Protein AF-A0A7I7MES7-F1 (afdb_monomer_lite)

Radius of gyration: 22.1 Å; chains: 1; bounding box: 30×29×80 Å

Structure (mmCIF, N/CA/C/O backbone):
data_AF-A0A7I7MES7-F1
#
_entry.id   AF-A0A7I7MES7-F1
#
loop_
_atom_site.group_PDB
_atom_site.id
_atom_site.type_symbol
_atom_site.label_atom_id
_atom_site.label_alt_id
_atom_site.label_comp_id
_atom_site.label_asym_id
_atom_site.label_entity_id
_atom_site.label_seq_id
_atom_site.pdbx_PDB_ins_code
_atom_site.Cartn_x
_atom_site.Cartn_y
_atom_site.Cartn_z
_atom_site.occupancy
_atom_site.B_iso_or_equiv
_atom_site.auth_seq_id
_atom_site.auth_comp_id
_atom_site.auth_asym_id
_atom_site.auth_atom_id
_atom_site.pdbx_PDB_model_num
ATOM 1 N N . MET A 1 1 ? -16.245 18.719 -66.617 1.00 39.06 1 MET A N 1
ATOM 2 C CA . MET A 1 1 ? -16.675 17.316 -66.456 1.00 39.06 1 MET A CA 1
ATOM 3 C C . MET A 1 1 ? -16.709 16.999 -64.974 1.00 39.06 1 MET A C 1
ATOM 5 O O . MET A 1 1 ? -15.711 17.157 -64.289 1.00 39.06 1 MET A O 1
ATOM 9 N N . THR A 1 2 ? -17.900 16.666 -64.503 1.00 41.62 2 THR A N 1
ATOM 10 C CA . THR A 1 2 ? -18.306 16.325 -63.139 1.00 41.62 2 THR A CA 1
ATOM 11 C C . THR A 1 2 ? -17.599 15.073 -62.623 1.00 41.62 2 THR A C 1
ATOM 13 O O . THR A 1 2 ? -17.612 14.084 -63.349 1.00 41.62 2 THR A O 1
ATOM 16 N N . ARG A 1 3 ? -17.111 15.066 -61.370 1.00 42.03 3 ARG A N 1
ATOM 17 C CA . ARG A 1 3 ? -17.190 13.898 -60.465 1.00 42.03 3 ARG A CA 1
ATOM 18 C C . ARG A 1 3 ? -17.335 14.350 -59.011 1.00 42.03 3 ARG A C 1
ATOM 20 O O . ARG A 1 3 ? -16.465 15.003 -58.451 1.00 42.03 3 ARG A O 1
ATOM 27 N N . ILE A 1 4 ? -18.495 14.012 -58.464 1.00 51.62 4 ILE A N 1
ATOM 28 C CA . ILE A 1 4 ? -18.918 14.168 -57.076 1.00 51.62 4 ILE A CA 1
ATOM 29 C C . ILE A 1 4 ? -18.520 12.879 -56.322 1.00 51.62 4 ILE A C 1
ATOM 31 O O . ILE A 1 4 ? -18.472 11.816 -56.938 1.00 51.62 4 ILE A O 1
ATOM 35 N N . LEU A 1 5 ? -18.355 13.008 -54.998 1.00 45.56 5 LEU A N 1
ATOM 36 C CA . LEU A 1 5 ? -18.444 11.990 -53.932 1.00 45.56 5 LEU A CA 1
ATOM 37 C C . LEU A 1 5 ? -17.222 11.094 -53.675 1.00 45.56 5 LEU A C 1
ATOM 39 O O . LEU A 1 5 ? -16.950 10.156 -54.412 1.00 45.56 5 LEU A O 1
ATOM 43 N N . ALA A 1 6 ? -16.625 11.272 -52.494 1.00 48.94 6 ALA A N 1
ATOM 44 C CA . ALA A 1 6 ? -16.871 10.351 -51.380 1.00 48.94 6 ALA A CA 1
ATOM 45 C C . ALA A 1 6 ? -16.426 11.006 -50.060 1.00 48.94 6 ALA A C 1
ATOM 47 O O . ALA A 1 6 ? -15.249 11.279 -49.841 1.00 48.94 6 ALA A O 1
ATOM 48 N N . VAL A 1 7 ? -17.396 11.281 -49.190 1.00 51.53 7 VAL A N 1
ATOM 49 C CA . VAL A 1 7 ? -17.174 11.639 -47.789 1.00 51.53 7 VAL A CA 1
ATOM 50 C C . VAL A 1 7 ? -16.783 10.355 -47.060 1.00 51.53 7 VAL A C 1
ATOM 52 O O . VAL A 1 7 ? -17.609 9.459 -46.914 1.00 51.53 7 VAL A O 1
ATOM 55 N N . ALA A 1 8 ? -15.534 10.256 -46.611 1.00 50.16 8 ALA A N 1
ATOM 56 C CA . ALA A 1 8 ? -15.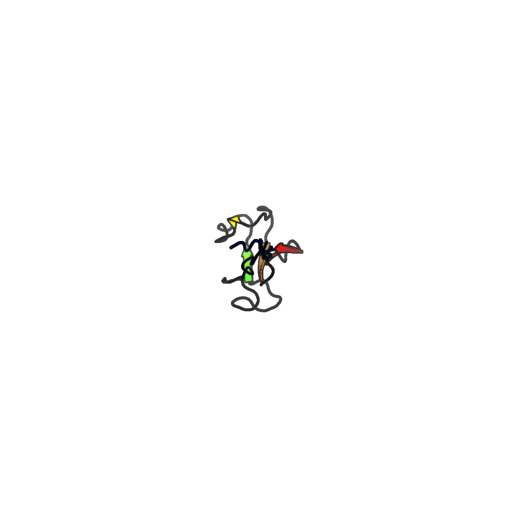111 9.225 -45.673 1.00 50.16 8 ALA A CA 1
ATOM 57 C C . ALA A 1 8 ? -15.137 9.825 -44.262 1.00 50.16 8 ALA A C 1
ATOM 59 O O . ALA A 1 8 ? -14.163 10.425 -43.813 1.00 50.16 8 ALA A O 1
ATOM 60 N N . VAL A 1 9 ? -16.266 9.689 -43.560 1.00 54.91 9 VAL A N 1
ATOM 61 C CA . VAL A 1 9 ? -16.277 9.837 -42.099 1.00 54.91 9 VAL A CA 1
ATOM 62 C C . VAL A 1 9 ? -15.602 8.592 -41.537 1.00 54.91 9 VAL A C 1
ATOM 64 O O . VAL A 1 9 ? -16.238 7.568 -41.302 1.00 54.91 9 VAL A O 1
ATOM 67 N N . ALA A 1 10 ? -14.286 8.663 -41.363 1.00 49.53 10 ALA A N 1
ATOM 68 C CA . ALA A 1 10 ? -13.578 7.719 -40.522 1.00 49.53 10 ALA A CA 1
ATOM 69 C C . ALA A 1 10 ? -13.872 8.099 -39.065 1.00 49.53 10 ALA A C 1
ATOM 71 O O . ALA A 1 10 ? -13.191 8.936 -38.477 1.00 49.53 10 ALA A O 1
ATOM 72 N N . LEU A 1 11 ? -14.902 7.484 -38.477 1.00 56.34 11 LEU A N 1
ATOM 73 C CA . LEU A 1 11 ? -14.998 7.326 -37.026 1.00 56.34 11 LEU A CA 1
ATOM 74 C C . LEU A 1 11 ? -13.885 6.357 -36.603 1.00 56.34 11 LEU A C 1
ATOM 76 O O . LEU A 1 11 ? -14.122 5.183 -36.329 1.00 56.34 11 LEU A O 1
ATOM 80 N N . ALA A 1 12 ? -12.643 6.838 -36.630 1.00 51.00 12 ALA A N 1
ATOM 81 C CA . ALA A 1 12 ? -11.530 6.160 -35.998 1.00 51.00 12 ALA A CA 1
ATOM 82 C C . ALA A 1 12 ? -11.784 6.250 -34.494 1.00 51.00 12 ALA A C 1
ATOM 84 O O . ALA A 1 12 ? -11.624 7.307 -33.885 1.00 51.00 12 ALA A O 1
ATOM 85 N N . GLY A 1 13 ? -12.272 5.146 -33.927 1.00 49.59 13 GLY A N 1
ATOM 86 C CA . GLY A 1 13 ? -12.408 4.976 -32.493 1.00 49.59 13 GLY A CA 1
ATOM 87 C C . GLY A 1 13 ? -11.073 5.289 -31.837 1.00 49.59 13 GLY A C 1
ATOM 88 O O . GLY A 1 13 ? -10.119 4.521 -31.953 1.00 49.59 13 GLY A O 1
ATOM 89 N N . ALA A 1 14 ? -11.013 6.430 -31.157 1.00 49.88 14 ALA A N 1
ATOM 90 C CA . ALA A 1 14 ? -9.997 6.705 -30.165 1.00 49.88 14 ALA A CA 1
ATOM 91 C C . ALA A 1 14 ? -10.257 5.741 -29.004 1.00 49.88 14 ALA A C 1
ATOM 93 O O . ALA A 1 14 ? -10.938 6.065 -28.033 1.00 49.88 14 ALA A O 1
ATOM 94 N N . VAL A 1 15 ? -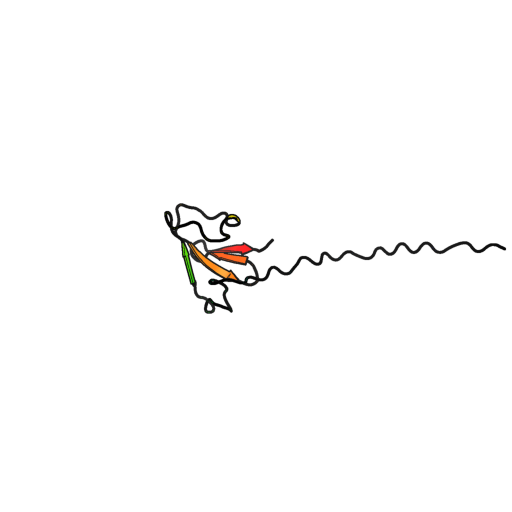9.783 4.503 -29.151 1.00 54.66 15 VAL A N 1
ATOM 95 C CA . VAL A 1 15 ? -9.618 3.600 -28.021 1.00 54.66 15 VAL A CA 1
ATOM 96 C C . VAL A 1 15 ? -8.590 4.290 -27.142 1.00 54.66 15 VAL A C 1
ATOM 98 O O . VAL A 1 15 ? -7.427 4.421 -27.516 1.00 54.66 15 VAL A O 1
ATOM 101 N N . PHE A 1 16 ? -9.076 4.835 -26.033 1.00 47.38 16 PHE A N 1
ATOM 102 C CA . PHE A 1 16 ? -8.289 5.432 -24.973 1.00 47.38 16 PHE A CA 1
ATOM 103 C C . PHE A 1 16 ? -7.147 4.480 -24.609 1.00 47.38 16 PHE A C 1
ATOM 105 O O . PHE A 1 16 ? -7.344 3.502 -23.891 1.00 47.38 16 PHE A O 1
ATOM 112 N N . GLY A 1 17 ? -5.949 4.760 -25.118 1.00 48.94 17 GLY A N 1
ATOM 113 C CA . GLY A 1 17 ? -4.712 4.199 -24.600 1.00 48.94 17 GLY A CA 1
ATOM 114 C C . GLY A 1 17 ? -4.439 4.843 -23.250 1.00 48.94 17 GLY A C 1
ATOM 115 O O . GLY A 1 17 ? -3.585 5.719 -23.151 1.00 48.94 17 GLY A O 1
ATOM 116 N N . ALA A 1 18 ? -5.218 4.470 -22.233 1.00 54.34 18 ALA A N 1
ATOM 117 C CA . ALA A 1 18 ? -4.858 4.767 -20.861 1.00 54.34 18 ALA A CA 1
ATOM 118 C C . ALA A 1 18 ? -3.513 4.066 -20.605 1.00 54.34 18 ALA A C 1
ATOM 120 O O . ALA A 1 18 ? -3.409 2.863 -20.875 1.00 54.34 18 ALA A O 1
ATOM 121 N N . PRO A 1 19 ? -2.464 4.786 -20.171 1.00 53.59 19 PRO A N 1
ATOM 122 C CA . PRO A 1 19 ? -1.225 4.134 -19.788 1.00 53.59 19 PRO A CA 1
ATOM 123 C C . PRO A 1 19 ? -1.565 3.106 -18.709 1.00 53.59 19 PRO A C 1
ATOM 125 O O . PRO A 1 19 ? -2.200 3.440 -17.712 1.00 53.59 19 PRO A O 1
ATOM 128 N N . ALA A 1 20 ? -1.189 1.845 -18.929 1.00 56.44 20 ALA A N 1
ATOM 129 C CA . ALA A 1 20 ? -1.262 0.846 -17.877 1.00 56.44 20 ALA A CA 1
ATOM 130 C C . ALA A 1 20 ? -0.413 1.377 -16.722 1.00 56.44 20 ALA A C 1
ATOM 132 O O . ALA A 1 20 ? 0.792 1.577 -16.883 1.00 56.44 20 ALA A O 1
ATOM 133 N N . ALA A 1 21 ? -1.051 1.681 -15.598 1.00 59.38 21 ALA A N 1
ATOM 134 C CA . ALA A 1 21 ? -0.337 2.143 -14.433 1.00 59.38 21 ALA A CA 1
ATOM 135 C C . ALA A 1 21 ? 0.576 1.016 -13.960 1.00 59.38 21 ALA A C 1
ATOM 137 O O . ALA A 1 21 ? 0.138 -0.040 -13.503 1.00 59.38 21 ALA A O 1
ATOM 138 N N . THR A 1 22 ? 1.867 1.221 -14.151 1.00 61.16 22 THR A N 1
ATOM 139 C CA . THR A 1 22 ? 2.883 0.319 -13.651 1.00 61.16 22 THR A CA 1
ATOM 140 C C . THR A 1 22 ? 3.252 0.786 -12.253 1.00 61.16 22 THR A C 1
ATOM 142 O O . THR A 1 22 ? 3.432 1.982 -12.014 1.00 61.16 22 THR A O 1
ATOM 145 N N . ALA A 1 23 ? 3.360 -0.155 -11.327 1.00 63.56 23 ALA A N 1
ATOM 146 C CA . ALA A 1 23 ? 3.883 0.127 -10.009 1.00 63.56 23 ALA A CA 1
ATOM 147 C C . ALA A 1 23 ? 5.386 -0.158 -9.979 1.00 63.56 23 ALA A C 1
ATOM 149 O O . ALA A 1 23 ? 5.823 -1.296 -10.137 1.00 63.56 23 ALA A O 1
ATOM 150 N N . GLN A 1 24 ? 6.188 0.884 -9.775 1.00 64.75 24 GLN A N 1
ATOM 151 C CA . GLN A 1 24 ? 7.637 0.786 -9.639 1.00 64.75 24 GLN A CA 1
ATOM 152 C C . GLN A 1 24 ? 8.041 1.538 -8.378 1.00 64.75 24 GLN A C 1
ATOM 154 O O . GLN A 1 24 ? 8.038 2.765 -8.338 1.00 64.75 24 GLN A 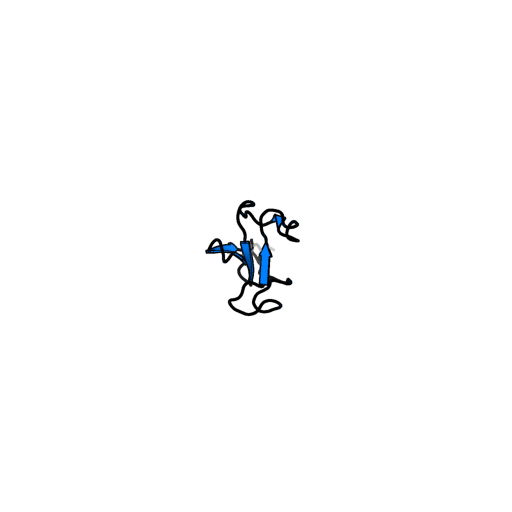O 1
ATOM 159 N N . GLY A 1 25 ? 8.399 0.791 -7.337 1.00 66.56 25 GLY A N 1
ATOM 160 C CA . GLY A 1 25 ? 8.932 1.359 -6.107 1.00 66.56 25 GLY A CA 1
ATOM 161 C C . GLY A 1 25 ? 9.435 0.324 -5.122 1.00 66.56 25 GLY A C 1
ATOM 162 O O . GLY A 1 25 ? 9.333 -0.878 -5.380 1.00 66.56 25 GLY A O 1
ATOM 163 N N . PRO A 1 26 ? 9.980 0.784 -3.983 1.00 69.44 26 PRO A N 1
ATOM 164 C CA . PRO A 1 26 ? 10.559 -0.089 -2.962 1.00 69.44 26 PRO A CA 1
ATOM 165 C C . PRO A 1 26 ? 9.555 -1.109 -2.415 1.00 69.44 26 PRO A C 1
ATOM 167 O O . PRO A 1 26 ? 9.950 -2.186 -1.992 1.00 69.44 26 PRO A O 1
ATOM 170 N N . SER A 1 27 ? 8.263 -0.806 -2.493 1.00 78.31 27 SER A N 1
ATOM 171 C CA . SER A 1 27 ? 7.174 -1.646 -2.010 1.00 78.31 27 SER A CA 1
ATOM 172 C C . SER A 1 27 ? 6.420 -2.392 -3.116 1.00 78.31 27 SER A C 1
ATOM 174 O O . SER A 1 27 ? 5.331 -2.894 -2.865 1.00 78.31 27 SER A O 1
ATOM 176 N N . TYR A 1 28 ? 6.954 -2.492 -4.341 1.00 80.81 28 TYR A N 1
ATOM 177 C CA . TYR A 1 28 ? 6.280 -3.217 -5.425 1.00 80.81 28 TYR A CA 1
ATOM 178 C C . TYR A 1 28 ? 6.369 -4.741 -5.274 1.00 80.81 28 TYR A C 1
ATOM 180 O O . TYR A 1 28 ? 7.461 -5.320 -5.294 1.00 80.81 28 TYR A O 1
ATOM 188 N N . GLN A 1 29 ? 5.211 -5.390 -5.187 1.00 78.31 29 GLN A N 1
ATOM 189 C CA . GLN A 1 29 ? 5.046 -6.835 -5.167 1.00 78.31 29 GLN A CA 1
ATOM 190 C C . GLN A 1 29 ? 5.380 -7.405 -6.550 1.00 78.31 29 GLN A C 1
ATOM 192 O O . GLN A 1 29 ? 4.705 -7.124 -7.537 1.00 78.31 29 GLN A O 1
ATOM 197 N N . GLY A 1 30 ? 6.454 -8.195 -6.610 1.00 69.00 30 GLY A N 1
ATOM 198 C CA . GLY A 1 30 ? 7.007 -8.720 -7.865 1.00 69.00 30 GLY A CA 1
ATOM 199 C C . GLY A 1 30 ? 8.242 -7.961 -8.362 1.00 69.00 30 GLY A C 1
ATOM 200 O O . GLY A 1 30 ? 8.795 -8.317 -9.398 1.00 69.00 30 GLY A O 1
ATOM 201 N N . GLY A 1 31 ? 8.690 -6.946 -7.613 1.00 73.88 31 GLY A N 1
ATOM 202 C CA . GLY A 1 31 ? 10.008 -6.326 -7.746 1.00 73.88 31 GLY A CA 1
ATOM 203 C C . GLY A 1 31 ? 10.768 -6.395 -6.423 1.00 73.88 31 GLY A C 1
ATOM 204 O O . G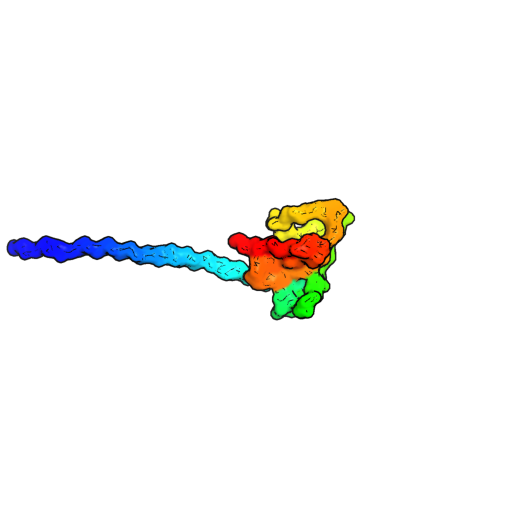LY A 1 31 ? 11.327 -7.431 -6.077 1.00 73.88 31 GLY A O 1
ATOM 205 N N . ASN A 1 32 ? 10.754 -5.292 -5.673 1.00 74.31 32 ASN A N 1
ATOM 206 C CA . ASN A 1 32 ? 11.488 -5.137 -4.411 1.00 74.31 32 ASN A CA 1
ATOM 207 C C . ASN A 1 32 ? 10.764 -5.734 -3.190 1.00 74.31 32 ASN A C 1
ATOM 209 O O . ASN A 1 32 ? 11.372 -5.864 -2.130 1.00 74.31 32 ASN A O 1
ATOM 213 N N . CYS A 1 33 ? 9.490 -6.111 -3.335 1.00 77.69 33 CYS A N 1
ATOM 214 C CA . CYS A 1 33 ? 8.689 -6.735 -2.290 1.00 77.69 33 CYS A CA 1
ATOM 215 C C . CYS A 1 33 ? 8.321 -8.190 -2.657 1.00 77.69 33 CYS A C 1
ATOM 217 O O . CYS A 1 33 ? 7.765 -8.413 -3.745 1.00 77.69 33 CYS A O 1
ATOM 219 N N . PRO A 1 34 ? 8.610 -9.195 -1.799 1.00 77.19 34 PRO A N 1
ATOM 220 C CA . PRO A 1 34 ? 8.238 -10.586 -2.052 1.00 77.19 34 PRO A CA 1
ATOM 221 C C . PRO A 1 34 ? 6.726 -10.779 -2.200 1.00 77.19 34 PRO A C 1
ATOM 223 O O . PRO A 1 34 ? 5.916 -10.021 -1.672 1.00 77.19 34 PRO A O 1
ATOM 226 N N . SER A 1 35 ? 6.332 -11.831 -2.918 1.00 69.75 35 SER A N 1
ATOM 227 C CA . SER A 1 35 ? 4.918 -12.103 -3.174 1.00 69.75 35 SER A CA 1
ATOM 228 C C . SER A 1 35 ? 4.136 -12.475 -1.927 1.00 69.75 35 SER A C 1
ATOM 230 O O . SER A 1 35 ? 4.549 -13.350 -1.174 1.00 69.75 35 SER A O 1
ATOM 232 N N . GLY A 1 36 ? 2.976 -11.834 -1.758 1.00 65.62 36 GLY A N 1
ATOM 233 C CA . GLY A 1 36 ? 2.073 -12.071 -0.632 1.00 65.62 36 GLY A CA 1
ATOM 234 C C . GLY A 1 36 ? 2.540 -11.480 0.701 1.00 65.62 36 GLY A C 1
ATOM 235 O O . GLY A 1 36 ? 1.920 -11.780 1.716 1.00 65.62 36 GLY A O 1
ATOM 236 N N . LEU A 1 37 ? 3.602 -10.665 0.714 1.00 71.56 37 LEU A N 1
ATOM 237 C CA . LEU A 1 37 ? 4.093 -9.978 1.910 1.00 71.56 37 LEU A CA 1
ATOM 238 C C . LEU A 1 37 ? 3.897 -8.464 1.801 1.00 71.56 37 LEU A C 1
ATOM 240 O O . LEU A 1 37 ? 3.803 -7.907 0.708 1.00 71.56 37 LEU A O 1
ATOM 244 N N . THR A 1 38 ? 3.859 -7.802 2.954 1.00 79.12 38 THR A N 1
ATOM 245 C CA . THR A 1 38 ? 3.957 -6.346 3.067 1.00 79.12 38 THR A CA 1
ATOM 246 C C . THR A 1 38 ? 5.419 -5.962 3.251 1.00 79.12 38 THR A C 1
ATOM 248 O O . THR A 1 38 ? 6.168 -6.636 3.957 1.00 79.12 38 THR A O 1
ATOM 251 N N . CYS A 1 39 ? 5.853 -4.895 2.581 1.00 78.19 39 CYS A N 1
ATOM 252 C CA . CYS A 1 39 ? 7.249 -4.432 2.641 1.00 78.19 39 CYS A CA 1
ATOM 253 C C . CYS A 1 39 ? 7.381 -2.989 3.106 1.00 78.19 39 CYS A C 1
ATOM 255 O O . CYS A 1 39 ? 8.486 -2.467 3.230 1.00 78.19 39 CYS A O 1
ATOM 257 N N . THR A 1 40 ? 6.247 -2.348 3.357 1.00 82.75 40 THR A N 1
ATOM 258 C CA . THR A 1 40 ? 6.161 -0.990 3.860 1.00 82.75 40 THR A CA 1
ATOM 259 C C . THR A 1 40 ? 5.112 -0.939 4.947 1.00 82.75 40 THR A C 1
ATOM 261 O O . THR A 1 40 ? 4.030 -1.507 4.804 1.00 82.75 40 THR A O 1
ATOM 264 N N . HIS A 1 41 ? 5.473 -0.240 6.011 1.00 86.69 41 HIS A N 1
ATOM 265 C CA . HIS A 1 41 ? 4.656 0.011 7.179 1.00 86.69 41 HIS A CA 1
ATOM 266 C C . HIS A 1 41 ? 4.613 1.519 7.389 1.00 86.69 41 HIS A C 1
ATOM 268 O O . HIS A 1 41 ? 5.634 2.193 7.227 1.00 86.69 41 HIS A O 1
ATOM 274 N N . TRP A 1 42 ? 3.438 2.045 7.703 1.00 87.06 42 TRP A N 1
ATOM 275 C CA . TRP A 1 42 ? 3.258 3.449 8.032 1.00 87.06 42 TRP A CA 1
ATOM 276 C C . TRP A 1 42 ? 2.235 3.591 9.152 1.00 87.06 42 TRP A C 1
ATOM 278 O O . TRP A 1 42 ? 1.095 3.158 9.002 1.00 87.06 42 TRP A O 1
ATOM 288 N N . CYS A 1 43 ? 2.636 4.202 10.260 1.00 88.81 43 CYS A N 1
ATOM 289 C CA . CYS A 1 43 ? 1.792 4.473 11.415 1.00 88.81 43 CYS A CA 1
ATOM 290 C C . CYS A 1 43 ? 1.505 5.970 11.601 1.00 88.81 43 CYS A C 1
ATOM 292 O O . CYS A 1 43 ? 2.221 6.831 11.079 1.00 88.81 43 CYS A O 1
ATOM 294 N N . PRO A 1 44 ? 0.506 6.305 12.438 1.00 87.81 44 PRO A N 1
ATOM 295 C CA . PRO A 1 44 ? 0.296 7.667 12.905 1.00 87.81 44 PRO A CA 1
ATOM 296 C C . PRO A 1 44 ? 1.572 8.226 13.549 1.00 87.81 44 PRO A C 1
ATOM 298 O O . PRO A 1 44 ?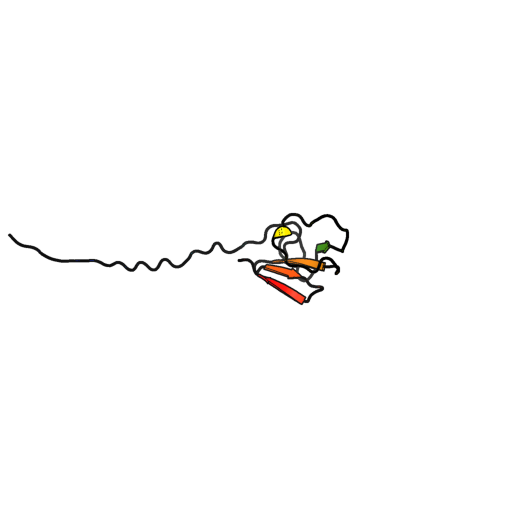 2.076 7.684 14.532 1.00 87.81 44 PRO A O 1
ATOM 301 N N . GLY A 1 45 ? 2.087 9.326 12.998 1.00 84.69 45 GLY A N 1
ATOM 302 C CA . GLY A 1 45 ? 3.313 9.977 13.469 1.00 84.69 45 GLY A CA 1
ATOM 303 C C . GLY A 1 45 ? 4.575 9.627 12.677 1.00 84.69 45 GLY A C 1
ATOM 304 O O . GLY A 1 45 ? 5.576 10.329 12.831 1.00 84.69 45 GLY A O 1
ATOM 305 N N . ASP A 1 46 ? 4.530 8.627 11.792 1.00 85.94 46 ASP A N 1
ATOM 306 C CA . ASP A 1 46 ? 5.623 8.386 10.852 1.00 85.94 46 ASP A CA 1
ATOM 307 C C . ASP A 1 46 ? 5.702 9.502 9.798 1.00 85.94 46 ASP A C 1
ATOM 309 O O . ASP A 1 46 ? 4.684 10.121 9.451 1.00 85.94 46 ASP A O 1
ATOM 313 N N . PRO A 1 47 ? 6.900 9.761 9.235 1.00 83.69 47 PRO A N 1
ATOM 314 C CA . PRO A 1 47 ? 7.051 10.683 8.122 1.00 83.69 47 PRO A CA 1
ATOM 315 C C . PRO A 1 47 ? 6.080 10.363 6.985 1.00 83.69 47 PRO A C 1
ATOM 317 O O . PRO A 1 47 ? 5.780 9.201 6.704 1.00 83.69 47 PRO A O 1
ATOM 320 N N . ALA A 1 48 ? 5.610 11.409 6.305 1.00 76.00 48 ALA A N 1
ATOM 321 C CA . ALA A 1 48 ? 4.711 11.245 5.174 1.00 76.00 48 ALA A CA 1
ATOM 322 C C . ALA A 1 48 ? 5.337 10.319 4.124 1.00 76.00 48 ALA A C 1
ATOM 324 O O . ALA A 1 48 ? 6.494 10.486 3.727 1.00 76.00 48 ALA A O 1
ATOM 325 N N . ILE A 1 49 ? 4.546 9.356 3.658 1.00 73.75 49 ILE A N 1
ATOM 326 C CA . ILE A 1 49 ? 4.981 8.395 2.652 1.00 73.75 49 ILE A CA 1
ATOM 327 C C . ILE A 1 49 ? 5.348 9.162 1.374 1.00 73.75 49 ILE A C 1
ATOM 329 O O . ILE A 1 49 ? 4.534 9.950 0.877 1.00 73.75 49 ILE A O 1
ATOM 333 N N . PRO A 1 50 ? 6.539 8.938 0.796 1.00 63.47 50 PRO A N 1
ATOM 334 C CA . PRO A 1 50 ? 6.895 9.500 -0.500 1.00 63.47 50 PRO A CA 1
ATOM 335 C C . PRO A 1 50 ? 5.862 9.090 -1.559 1.00 63.47 50 PRO A C 1
ATOM 337 O O . PRO A 1 50 ? 5.630 7.906 -1.783 1.00 63.47 50 PRO A O 1
ATOM 340 N N . GLY A 1 51 ? 5.201 10.066 -2.186 1.00 64.31 51 GLY A N 1
ATOM 341 C CA . GLY A 1 51 ? 4.101 9.809 -3.127 1.00 64.31 51 GLY A CA 1
ATOM 342 C C . GLY A 1 51 ? 2.753 9.455 -2.479 1.00 64.31 51 GLY A C 1
ATOM 343 O O . GLY A 1 51 ? 1.768 9.320 -3.193 1.00 64.31 51 GLY A O 1
ATOM 344 N N . GLY A 1 52 ? 2.654 9.403 -1.147 1.00 63.81 52 GLY A N 1
ATOM 345 C CA . GLY A 1 52 ? 1.425 9.081 -0.405 1.00 63.81 52 GLY A CA 1
ATOM 346 C C . GLY A 1 52 ? 0.324 10.141 -0.462 1.00 63.81 52 GLY A C 1
ATOM 347 O O . GLY A 1 52 ? -0.763 9.940 0.056 1.00 63.81 52 GLY A O 1
ATOM 348 N N . GLN A 1 53 ? 0.563 11.255 -1.147 1.00 58.38 53 GLN A N 1
ATOM 349 C CA . GLN A 1 53 ? -0.442 12.288 -1.413 1.00 58.38 53 GLN A CA 1
ATOM 350 C C . GLN A 1 53 ? -1.603 11.824 -2.316 1.00 58.38 53 GLN A C 1
ATOM 352 O O . GLN A 1 53 ? -2.590 12.539 -2.453 1.00 58.38 53 GLN A O 1
ATOM 357 N N . VAL A 1 54 ? -1.521 10.616 -2.886 1.00 58.00 54 VAL A N 1
ATOM 358 C CA . VAL A 1 54 ? -2.637 9.952 -3.588 1.00 58.00 54 VAL A CA 1
ATOM 359 C C . VAL A 1 54 ? -3.442 8.997 -2.695 1.00 58.00 54 VAL A C 1
ATOM 361 O O . VAL A 1 54 ? -4.413 8.402 -3.159 1.00 58.00 54 VAL A O 1
ATOM 364 N N . LEU A 1 55 ? -3.051 8.831 -1.428 1.00 72.69 55 LEU A N 1
ATOM 365 C CA . LEU A 1 55 ? -3.639 7.867 -0.503 1.00 72.69 55 LEU A CA 1
ATOM 366 C C . LEU A 1 55 ? -4.666 8.544 0.400 1.00 72.69 55 LEU A C 1
ATOM 368 O O . LEU A 1 55 ? -4.350 9.471 1.138 1.00 72.69 55 LEU A O 1
ATOM 372 N N . SER A 1 56 ? -5.903 8.054 0.377 1.00 75.88 56 SER A N 1
ATOM 373 C CA . SER A 1 56 ? -6.973 8.485 1.283 1.00 75.88 56 SER A CA 1
ATOM 374 C C . SER A 1 56 ? -6.989 7.657 2.577 1.00 75.88 56 SER A C 1
ATOM 376 O O . SER A 1 56 ? -8.055 7.221 3.013 1.00 75.88 56 SER A O 1
ATOM 378 N N . TRP A 1 57 ? -5.815 7.335 3.117 1.00 81.38 57 TRP A N 1
ATOM 379 C CA . TRP A 1 57 ? -5.681 6.488 4.304 1.00 81.38 57 TRP A CA 1
ATOM 380 C C . TRP A 1 57 ? -6.132 7.198 5.571 1.00 81.38 57 TRP A C 1
ATOM 382 O O . TRP A 1 57 ? -6.097 8.427 5.647 1.00 81.38 57 TRP A O 1
ATOM 392 N N . ASP A 1 58 ? -6.567 6.411 6.553 1.00 83.38 58 ASP A N 1
ATOM 393 C CA . ASP A 1 58 ? -6.906 6.935 7.868 1.00 83.38 58 ASP A CA 1
ATOM 394 C C . ASP A 1 58 ? -5.604 7.245 8.618 1.00 83.38 58 ASP A C 1
ATOM 396 O O . ASP A 1 58 ? -4.865 6.330 8.976 1.00 83.38 58 ASP A O 1
ATOM 400 N N . PRO A 1 59 ? -5.303 8.518 8.911 1.00 82.44 59 PRO A N 1
ATOM 401 C CA . PRO A 1 59 ? -4.062 8.870 9.584 1.00 82.44 59 PRO A CA 1
ATOM 402 C C . PRO A 1 59 ? -4.001 8.422 11.051 1.00 82.44 59 PRO A C 1
ATOM 404 O O . PRO A 1 59 ? -2.995 8.681 11.705 1.00 82.44 59 PRO A O 1
ATOM 407 N N . ASN A 1 60 ? -5.055 7.794 11.582 1.00 87.19 60 ASN A N 1
ATOM 408 C CA . ASN A 1 60 ? -5.119 7.277 12.949 1.00 87.19 60 ASN A CA 1
ATOM 409 C C . ASN A 1 60 ? -4.860 5.766 13.043 1.00 87.19 60 ASN A C 1
ATOM 411 O O . ASN A 1 60 ? -4.874 5.219 14.147 1.00 87.19 60 ASN A O 1
ATOM 415 N N . VAL A 1 61 ? -4.624 5.087 11.918 1.00 87.12 61 VAL A N 1
ATOM 416 C CA . VAL A 1 61 ? -4.414 3.636 11.864 1.00 87.12 61 VAL A CA 1
ATOM 417 C C . VAL A 1 61 ? -3.052 3.332 11.249 1.00 87.12 61 VAL A C 1
ATOM 419 O O . VAL A 1 61 ? -2.548 4.069 10.408 1.00 87.12 61 VAL A O 1
ATOM 422 N N . CYS A 1 62 ? -2.421 2.251 11.705 1.00 88.56 62 CYS A N 1
ATOM 423 C CA . CYS A 1 62 ? -1.205 1.752 11.079 1.00 88.56 62 CYS A CA 1
ATOM 424 C C . CYS A 1 62 ? -1.545 0.930 9.836 1.00 88.56 62 CYS A C 1
ATOM 426 O O . CYS A 1 62 ? -2.353 0.000 9.896 1.00 88.56 62 CYS A O 1
ATOM 428 N N . HIS A 1 63 ? -0.880 1.242 8.735 1.00 87.19 63 HIS A N 1
ATOM 429 C CA . HIS A 1 63 ? -1.088 0.652 7.426 1.00 87.19 63 HIS A CA 1
ATOM 430 C C . HIS A 1 63 ? 0.135 -0.169 7.017 1.00 87.19 63 HIS A C 1
ATOM 432 O O . HIS A 1 63 ? 1.230 0.371 6.844 1.00 87.19 63 HIS A O 1
ATOM 438 N N . ASP A 1 64 ? -0.068 -1.470 6.820 1.00 88.44 64 ASP A N 1
ATOM 439 C CA . ASP A 1 64 ? 0.889 -2.343 6.147 1.00 88.44 64 ASP A CA 1
ATOM 440 C C . ASP A 1 64 ? 0.469 -2.511 4.698 1.00 88.44 64 ASP A C 1
ATOM 442 O O . ASP A 1 64 ? -0.665 -2.892 4.403 1.00 88.44 64 ASP A O 1
ATOM 446 N N . TRP A 1 65 ? 1.374 -2.217 3.774 1.00 84.94 65 TRP A N 1
ATOM 447 C CA . TRP A 1 65 ? 0.975 -2.067 2.385 1.00 84.94 65 TRP A CA 1
ATOM 448 C C . TRP A 1 65 ? 2.072 -2.438 1.397 1.00 84.94 65 TRP A C 1
ATOM 450 O O . TRP A 1 65 ? 3.254 -2.558 1.738 1.00 84.94 65 TRP A O 1
ATOM 460 N N . TYR A 1 66 ? 1.657 -2.628 0.148 1.00 86.25 66 TYR A N 1
ATOM 461 C CA . TYR A 1 66 ? 2.533 -2.807 -1.004 1.00 86.25 66 TYR A CA 1
ATOM 462 C C . TYR A 1 66 ? 1.865 -2.275 -2.279 1.00 86.25 66 TYR A C 1
ATOM 464 O O . TYR A 1 66 ? 0.653 -2.069 -2.337 1.00 86.25 66 TYR A O 1
ATOM 472 N N . TRP A 1 67 ? 2.653 -2.047 -3.325 1.00 83.00 67 TRP A N 1
ATOM 473 C CA . TRP A 1 67 ? 2.139 -1.740 -4.659 1.00 83.00 67 TRP A CA 1
ATOM 474 C C . TRP A 1 67 ? 2.063 -2.999 -5.511 1.00 83.00 67 TRP A C 1
ATOM 476 O O . TRP A 1 67 ? 2.937 -3.853 -5.430 1.00 83.00 67 TRP A O 1
ATOM 486 N N . ASN A 1 68 ? 1.069 -3.106 -6.381 1.00 81.56 68 ASN A N 1
ATOM 487 C CA . ASN A 1 68 ? 1.029 -4.119 -7.431 1.00 81.56 68 ASN A CA 1
ATOM 488 C C . ASN A 1 68 ? 0.583 -3.487 -8.758 1.00 81.56 68 ASN A C 1
ATOM 490 O O . ASN A 1 68 ? 0.361 -2.282 -8.846 1.00 81.56 68 ASN A O 1
ATOM 494 N N . SER A 1 69 ? 0.455 -4.287 -9.815 1.00 80.25 69 SER A N 1
ATOM 495 C CA . SER A 1 69 ? 0.032 -3.804 -11.137 1.00 80.25 69 SER A CA 1
ATOM 496 C C . SER A 1 69 ? -1.389 -3.227 -11.173 1.00 80.25 69 SER A C 1
ATOM 498 O O . SER A 1 69 ? -1.763 -2.598 -12.155 1.00 80.25 69 SER A O 1
ATOM 500 N N . TYR A 1 70 ? -2.197 -3.461 -10.139 1.00 83.62 70 TYR A N 1
ATOM 501 C CA . TYR A 1 70 ? -3.593 -3.035 -10.065 1.00 83.62 70 TYR A CA 1
ATOM 502 C C . TYR A 1 70 ? -3.780 -1.779 -9.210 1.00 83.62 70 TYR A C 1
ATOM 504 O O . TYR A 1 70 ? -4.712 -1.018 -9.455 1.00 83.62 70 TYR A O 1
ATOM 512 N N . GLY A 1 71 ? -2.917 -1.553 -8.219 1.00 83.62 71 GLY A N 1
ATOM 513 C CA . GLY A 1 71 ? -3.028 -0.433 -7.297 1.00 83.62 71 GLY A CA 1
ATOM 514 C C . GLY A 1 71 ? -2.097 -0.530 -6.096 1.00 83.62 71 GLY A C 1
ATOM 515 O O . GLY A 1 71 ? -1.090 -1.242 -6.091 1.00 83.62 71 GLY A O 1
ATOM 516 N N . ILE A 1 72 ? -2.492 0.177 -5.045 1.00 85.31 72 ILE A N 1
ATOM 517 C CA . ILE A 1 72 ? -1.887 0.121 -3.718 1.00 85.31 72 ILE A CA 1
ATOM 518 C C . ILE A 1 72 ? -2.751 -0.795 -2.859 1.00 85.31 72 ILE A C 1
ATOM 520 O O . ILE A 1 72 ? -3.940 -0.535 -2.685 1.00 85.31 72 ILE A O 1
ATOM 524 N N . VAL A 1 73 ? -2.173 -1.878 -2.353 1.00 87.44 73 VAL A N 1
ATOM 525 C CA . VAL A 1 73 ? -2.854 -2.811 -1.455 1.00 87.44 73 VAL A CA 1
ATOM 526 C C . VAL A 1 73 ? -2.494 -2.453 -0.029 1.00 87.44 73 VAL A C 1
ATOM 528 O O . VAL A 1 73 ? -1.328 -2.533 0.349 1.00 87.44 73 VAL A O 1
ATOM 531 N N . ASP A 1 74 ? -3.504 -2.094 0.748 1.00 87.69 74 ASP A N 1
ATOM 532 C CA . ASP A 1 74 ? -3.434 -1.957 2.194 1.00 87.69 74 ASP A CA 1
ATOM 533 C C . ASP A 1 74 ? -3.972 -3.236 2.835 1.00 87.69 74 ASP A C 1
ATOM 535 O O . ASP A 1 74 ? -5.157 -3.567 2.737 1.00 87.69 74 ASP A O 1
ATOM 539 N N . VAL A 1 75 ? -3.072 -3.982 3.462 1.00 86.38 75 VAL A N 1
ATOM 540 C CA . VAL A 1 75 ? -3.358 -5.288 4.051 1.00 86.38 75 VAL A CA 1
ATOM 541 C C . VAL A 1 75 ? -4.075 -5.144 5.389 1.00 86.38 75 VAL A C 1
ATOM 543 O O . VAL A 1 75 ? -4.891 -6.001 5.723 1.00 86.38 75 VAL A O 1
ATOM 546 N N . ASN A 1 76 ? -3.855 -4.044 6.111 1.00 85.12 76 ASN A N 1
ATOM 547 C CA . ASN A 1 76 ? -4.478 -3.821 7.415 1.00 85.12 76 ASN A CA 1
ATOM 548 C C . ASN A 1 76 ? -5.936 -3.400 7.261 1.00 85.12 76 ASN A C 1
ATOM 550 O O . ASN A 1 76 ? -6.797 -3.892 7.989 1.00 85.12 76 ASN A O 1
ATOM 554 N N . ALA A 1 77 ? -6.229 -2.545 6.279 1.00 82.62 77 ALA A N 1
ATOM 555 C CA . ALA A 1 77 ? -7.605 -2.181 5.946 1.00 82.62 77 ALA A CA 1
ATOM 556 C C . ALA A 1 77 ? -8.304 -3.204 5.031 1.00 82.62 77 ALA A C 1
ATOM 558 O O . ALA A 1 77 ? -9.519 -3.126 4.850 1.00 82.62 77 ALA A O 1
ATOM 559 N N . GLY A 1 78 ? -7.563 -4.142 4.425 1.00 84.94 78 GLY A N 1
ATOM 560 C CA . GLY A 1 78 ? -8.102 -5.081 3.435 1.00 84.94 78 GLY A CA 1
ATOM 561 C C . GLY A 1 78 ? -8.600 -4.384 2.164 1.00 84.94 78 GLY A C 1
ATOM 562 O O . GLY A 1 78 ? -9.574 -4.821 1.552 1.00 84.94 78 GLY A O 1
ATOM 563 N N . MET A 1 79 ? -7.961 -3.274 1.790 1.00 86.38 79 MET A N 1
ATOM 564 C CA . MET A 1 79 ? -8.416 -2.355 0.747 1.00 86.38 79 MET A CA 1
ATOM 565 C C . MET A 1 79 ? -7.417 -2.302 -0.412 1.00 86.38 79 MET A C 1
ATOM 567 O O . MET A 1 79 ? -6.210 -2.175 -0.214 1.00 86.38 79 MET A O 1
ATOM 571 N N . LEU A 1 80 ? -7.932 -2.354 -1.643 1.00 86.19 80 LEU A N 1
ATOM 572 C CA . LEU A 1 80 ? -7.174 -2.043 -2.855 1.00 86.19 80 LEU A CA 1
ATOM 573 C C . LEU A 1 80 ? -7.548 -0.635 -3.319 1.00 86.19 80 LEU A C 1
ATOM 575 O O . LEU A 1 80 ? -8.709 -0.368 -3.627 1.00 86.19 80 LEU A O 1
ATOM 579 N N . TYR A 1 81 ? -6.549 0.233 -3.425 1.00 84.00 81 TYR A N 1
ATOM 580 C CA . TYR A 1 81 ? -6.658 1.559 -4.022 1.00 84.00 81 TYR A CA 1
ATOM 581 C C . TYR A 1 81 ? -6.146 1.475 -5.464 1.00 84.00 81 TYR A C 1
ATOM 583 O O . TYR A 1 81 ? -4.930 1.517 -5.672 1.00 84.00 81 TYR A O 1
ATOM 591 N N . PRO A 1 82 ? -7.029 1.280 -6.461 1.00 84.50 82 PRO A N 1
ATOM 592 C CA . PRO A 1 82 ? -6.604 1.039 -7.829 1.00 84.50 82 PRO A CA 1
ATOM 593 C C . PRO A 1 82 ? -5.917 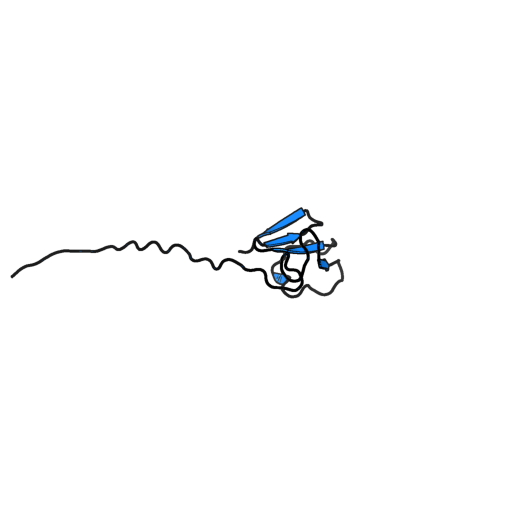2.266 -8.419 1.00 84.50 82 PRO A C 1
ATOM 595 O O . PRO A 1 82 ? -6.285 3.407 -8.120 1.00 84.50 82 PRO A O 1
ATOM 598 N N . TRP A 1 83 ? -4.946 2.025 -9.294 1.00 78.31 83 TRP A N 1
ATOM 599 C CA . TRP A 1 83 ? -4.379 3.095 -10.099 1.00 78.31 83 TRP A CA 1
ATOM 600 C C . TRP A 1 83 ? -5.474 3.721 -10.978 1.00 78.31 83 TRP A C 1
ATOM 602 O O . TRP A 1 83 ? -6.308 3.004 -11.532 1.00 78.31 83 TRP A O 1
ATOM 612 N N . ARG A 1 84 ? -5.490 5.052 -11.079 1.00 68.81 84 ARG A N 1
ATOM 613 C CA . ARG A 1 84 ? -6.378 5.795 -11.985 1.00 68.81 84 ARG A CA 1
ATOM 614 C C . ARG A 1 84 ? -5.656 6.192 -13.259 1.00 68.81 84 ARG A C 1
ATOM 616 O O . ARG A 1 84 ? -4.443 6.478 -13.162 1.00 68.81 84 ARG A O 1
#

Organism: NCBI:txid216929

Secondary structure (DSSP, 8-state):
------------------------STTBBTTTB-TT---EEE-TTSPPPTTGGG----TTS-EEEEE-SSEEEETTTTEEEE--

pLDDT: mean 71.5, std 14.56, range [39.06, 88.81]

Sequence (84 aa):
MTRILAVAVALAGAVFGAPAATAQGPSYQGGNCPSGLTCTHWCPGDPAIPGGQVLSWDPNVCHDWYWNSYGIVDVNAGMLYPWR

Foldseek 3Di:
DDDDDDDDPPPPPPPPPPPQDADDDCQEDVPNHDHPAFDDKDAQPDPQDDVCPLPPDDSHGIWGWGAYSAAIQTPVVRDGDGDD